Protein AF-A0A653EB43-F1 (afdb_monomer)

Secondary structure (DSSP, 8-state):
--B-HHHHHHHHHHHHHHHHHHHHHHHHHHHHHTTPPPPTTS--HHHHHHHHHHHHT----B---

Nearest PDB structures (foldseek):
  4w4k-assembly2_C  TM=5.546E-01  e=5.970E+00  Mycobacterium tuberculosis str. Erdman = ATCC 35801
  5n9j-assembly1_U  TM=4.269E-01  e=7.316E+00  Schizosaccharomyces pombe

Structure (mmCIF, N/CA/C/O backbone):
data_AF-A0A653EB43-F1
#
_entry.id   AF-A0A653EB43-F1
#
loop_
_atom_site.group_PDB
_atom_site.id
_atom_site.type_symbol
_atom_site.label_atom_id
_atom_site.label_alt_id
_atom_site.label_comp_id
_atom_site.label_asym_id
_atom_site.label_entity_id
_atom_site.label_seq_id
_atom_site.pdbx_PDB_ins_code
_atom_site.Cartn_x
_atom_site.Cartn_y
_atom_site.Cartn_z
_atom_site.occupancy
_atom_site.B_iso_or_equiv
_atom_site.auth_seq_id
_atom_site.auth_comp_id
_atom_site.auth_asym_id
_atom_site.auth_atom_id
_atom_site.pdbx_PDB_model_num
ATOM 1 N N . MET A 1 1 ? -21.922 10.574 20.332 1.00 50.81 1 MET A N 1
ATOM 2 C CA . MET A 1 1 ? -20.995 9.531 19.841 1.00 50.81 1 MET A CA 1
ATOM 3 C C . MET A 1 1 ? -19.636 9.873 20.401 1.00 50.81 1 MET A C 1
ATOM 5 O O . MET A 1 1 ? -19.092 10.879 19.978 1.00 50.81 1 MET A O 1
ATOM 9 N N . GLU A 1 2 ? -19.126 9.112 21.363 1.00 58.41 2 GLU A N 1
ATOM 10 C CA . GLU A 1 2 ? -17.783 9.347 21.899 1.00 58.41 2 GLU A CA 1
ATOM 11 C C . GLU A 1 2 ? -16.948 8.094 21.633 1.00 58.41 2 GLU A C 1
ATOM 13 O O . GLU A 1 2 ? -16.985 7.104 22.365 1.00 58.41 2 GLU A O 1
ATOM 18 N N . THR A 1 3 ? -16.334 8.083 20.451 1.00 62.59 3 THR A N 1
ATOM 19 C CA . THR A 1 3 ? -15.359 7.069 20.045 1.00 62.59 3 THR A CA 1
ATOM 20 C C . THR A 1 3 ? -14.141 7.202 20.945 1.00 62.59 3 THR A C 1
ATOM 22 O O . THR A 1 3 ? -13.779 8.313 21.340 1.00 62.59 3 THR A O 1
ATOM 25 N N . ASP A 1 4 ? -13.515 6.081 21.287 1.00 82.75 4 ASP A N 1
ATOM 26 C CA . ASP A 1 4 ? -12.256 6.147 22.004 1.00 82.75 4 ASP A CA 1
ATOM 27 C C . ASP A 1 4 ? -11.197 6.886 21.158 1.00 82.75 4 ASP A C 1
ATOM 29 O O . ASP A 1 4 ? -11.008 6.584 19.978 1.00 82.75 4 ASP A O 1
ATOM 33 N N . ALA A 1 5 ? -10.570 7.915 21.734 1.00 85.31 5 ALA A N 1
ATOM 34 C CA . ALA A 1 5 ? -9.718 8.842 20.987 1.00 85.31 5 ALA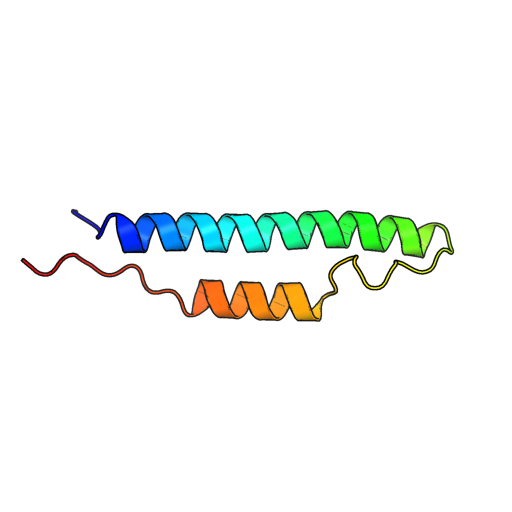 A CA 1
ATOM 35 C C . ALA A 1 5 ? -8.430 8.155 20.519 1.00 85.31 5 ALA A C 1
ATOM 37 O O . ALA A 1 5 ? -7.928 8.461 19.440 1.00 85.31 5 ALA A O 1
ATOM 38 N N . GLU A 1 6 ? -7.943 7.194 21.304 1.00 86.44 6 GLU A N 1
ATOM 39 C CA . GLU A 1 6 ? -6.795 6.359 20.966 1.00 86.44 6 GLU A CA 1
ATOM 40 C C . GLU A 1 6 ? -7.130 5.426 19.796 1.00 86.44 6 GLU A C 1
ATOM 42 O O . GLU A 1 6 ? -6.443 5.450 18.776 1.00 86.44 6 GLU A O 1
ATOM 47 N N . SER A 1 7 ? -8.258 4.708 19.867 1.00 87.94 7 SER A N 1
ATOM 48 C CA . SER A 1 7 ? -8.736 3.869 18.757 1.00 87.94 7 SER A CA 1
ATOM 49 C C . SER A 1 7 ? -8.968 4.661 17.458 1.00 87.94 7 SER A C 1
ATOM 51 O O . SER A 1 7 ? -8.688 4.163 16.362 1.00 87.94 7 SER A O 1
ATOM 53 N N . LEU A 1 8 ? -9.445 5.907 17.556 1.00 89.88 8 LEU A N 1
ATOM 54 C CA . LEU A 1 8 ? -9.586 6.798 16.402 1.00 89.88 8 LEU A CA 1
ATOM 55 C C . LEU A 1 8 ? -8.226 7.234 15.838 1.00 89.88 8 LEU A C 1
ATOM 57 O O . LEU A 1 8 ? -8.030 7.171 14.625 1.00 89.88 8 LEU A O 1
ATOM 61 N N . ALA A 1 9 ? -7.292 7.655 16.694 1.00 92.44 9 ALA A N 1
ATOM 62 C CA . ALA A 1 9 ? -5.949 8.047 16.271 1.00 92.44 9 ALA A CA 1
ATOM 63 C C . ALA A 1 9 ? -5.231 6.895 15.554 1.00 92.44 9 ALA A C 1
ATOM 65 O O . ALA A 1 9 ? -4.643 7.095 14.492 1.00 92.44 9 ALA A O 1
ATOM 66 N N . GLU A 1 10 ? -5.354 5.674 16.072 1.00 92.19 10 GLU A N 1
ATOM 67 C CA . GLU A 1 10 ? -4.808 4.477 15.436 1.00 92.19 10 GLU A CA 1
ATOM 68 C C . GLU A 1 10 ? -5.421 4.226 14.048 1.00 92.19 10 GLU A C 1
ATOM 70 O O . GLU A 1 10 ? -4.701 3.934 13.093 1.00 92.19 10 GLU A O 1
ATOM 75 N N . GLY A 1 11 ? -6.737 4.409 13.896 1.00 93.44 11 GLY A N 1
ATOM 76 C CA . GLY A 1 11 ? -7.404 4.286 12.596 1.00 93.44 11 GLY A CA 1
ATOM 77 C C . GLY A 1 11 ? -6.911 5.315 11.571 1.00 93.44 11 GLY A C 1
ATOM 78 O O . GLY A 1 11 ? -6.709 4.980 10.399 1.00 93.44 11 GLY A O 1
ATOM 79 N N . ILE A 1 12 ? -6.660 6.552 12.013 1.00 95.12 12 ILE A N 1
ATOM 80 C CA . ILE A 1 12 ? -6.084 7.611 11.171 1.00 95.12 12 ILE A CA 1
ATOM 81 C C . ILE A 1 12 ? -4.674 7.224 10.722 1.00 95.12 12 ILE A C 1
ATOM 83 O O . ILE A 1 12 ? -4.374 7.302 9.531 1.00 95.12 12 ILE A O 1
ATOM 87 N N . LEU A 1 13 ? -3.827 6.759 11.644 1.00 96.69 13 LEU A N 1
ATOM 88 C CA . LEU A 1 13 ? -2.457 6.351 11.327 1.00 96.69 13 LEU A CA 1
ATOM 89 C C . LEU A 1 13 ? -2.423 5.181 10.337 1.00 96.69 13 LEU A C 1
ATOM 91 O O . LEU A 1 13 ? -1.691 5.244 9.354 1.00 96.69 13 LEU A O 1
ATOM 95 N N . ARG A 1 14 ? -3.262 4.157 10.530 1.00 96.25 14 ARG A N 1
ATOM 96 C CA . ARG A 1 14 ? -3.372 3.021 9.595 1.00 96.25 14 ARG A CA 1
ATOM 97 C C . ARG A 1 14 ? -3.832 3.463 8.203 1.00 96.25 14 ARG A C 1
ATOM 99 O O . ARG A 1 14 ? -3.323 2.982 7.197 1.00 96.25 14 ARG A O 1
ATOM 106 N N . THR A 1 15 ? -4.765 4.411 8.132 1.00 96.88 15 THR A N 1
ATOM 107 C CA . THR A 1 15 ? -5.222 4.977 6.852 1.00 96.88 15 THR A CA 1
ATOM 108 C C . THR A 1 15 ? -4.111 5.771 6.156 1.00 96.88 15 THR A C 1
ATOM 110 O O . THR A 1 15 ? -3.950 5.680 4.935 1.00 96.88 15 THR A O 1
ATOM 113 N N . ALA A 1 16 ? -3.333 6.538 6.924 1.00 97.94 16 ALA A N 1
ATOM 114 C CA . ALA A 1 16 ? -2.190 7.287 6.412 1.00 97.94 16 ALA A CA 1
ATOM 115 C C . ALA A 1 16 ? -1.090 6.354 5.882 1.00 97.94 16 ALA A C 1
ATOM 117 O O . ALA A 1 16 ? -0.552 6.615 4.809 1.00 97.94 16 ALA A O 1
ATOM 118 N N . ASP A 1 17 ? -0.818 5.247 6.576 1.00 97.44 17 ASP A 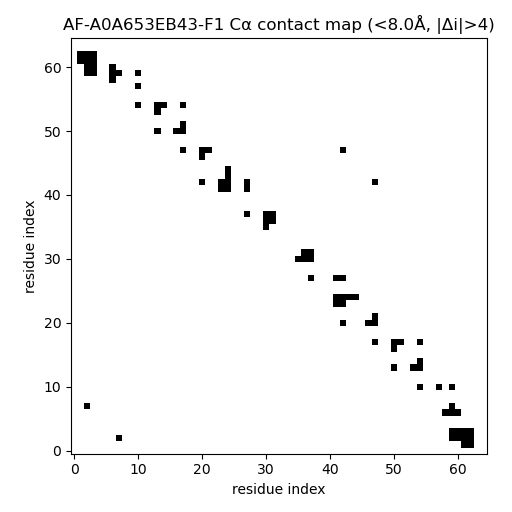N 1
ATOM 119 C CA . ASP A 1 17 ? 0.152 4.227 6.160 1.00 97.44 17 ASP A CA 1
ATOM 120 C C . ASP A 1 17 ? -0.229 3.598 4.809 1.00 97.44 17 ASP A C 1
ATOM 122 O O . ASP A 1 17 ? 0.542 3.646 3.851 1.00 97.44 17 ASP A O 1
ATOM 126 N N . VAL A 1 18 ? -1.482 3.144 4.668 1.00 97.88 18 VAL A N 1
ATOM 127 C CA . VAL A 1 18 ? -2.010 2.627 3.390 1.00 97.88 18 VAL A CA 1
ATOM 128 C C . VAL A 1 18 ? -1.905 3.665 2.268 1.00 97.88 18 VAL A C 1
ATOM 130 O O . VAL A 1 18 ? -1.568 3.326 1.134 1.00 97.88 18 VAL A O 1
ATOM 133 N N . SER A 1 19 ? -2.194 4.936 2.560 1.00 97.88 19 SER A N 1
ATOM 134 C CA . SER A 1 19 ? -2.111 6.012 1.563 1.00 97.88 19 SER A CA 1
ATOM 135 C C . SER A 1 19 ? -0.668 6.281 1.129 1.00 97.88 19 SER A C 1
ATOM 137 O O . SER A 1 19 ? -0.412 6.471 -0.058 1.00 97.88 19 SER A O 1
ATOM 139 N N . CYS A 1 20 ? 0.276 6.247 2.072 1.00 97.50 20 CYS A N 1
ATOM 140 C CA . CYS A 1 20 ? 1.703 6.388 1.801 1.00 97.50 20 CYS A CA 1
ATOM 141 C C . CYS A 1 20 ? 2.214 5.248 0.910 1.00 97.50 20 CYS A C 1
ATOM 143 O O . CYS A 1 20 ? 2.854 5.497 -0.110 1.00 97.50 20 CYS A O 1
ATOM 145 N N . LEU A 1 21 ? 1.864 4.001 1.242 1.00 97.94 21 LEU A N 1
ATOM 146 C CA . LEU A 1 21 ? 2.267 2.825 0.471 1.00 97.94 21 LEU A CA 1
ATOM 147 C C . LEU A 1 21 ? 1.747 2.873 -0.968 1.00 97.94 21 LEU A C 1
ATOM 149 O O . LEU A 1 21 ? 2.504 2.588 -1.889 1.00 97.94 21 LEU A O 1
ATOM 153 N N . LYS A 1 22 ? 0.502 3.315 -1.188 1.00 97.88 22 LYS A N 1
ATOM 154 C CA . LYS A 1 22 ? -0.032 3.521 -2.546 1.00 97.88 22 LYS A CA 1
ATOM 155 C C . LYS A 1 22 ? 0.807 4.508 -3.358 1.00 97.88 22 LYS A C 1
ATOM 157 O O . LYS A 1 22 ? 1.188 4.186 -4.477 1.00 97.88 22 LYS A O 1
ATOM 162 N N . ALA A 1 23 ? 1.141 5.663 -2.784 1.00 97.31 23 ALA A N 1
ATOM 163 C CA . ALA A 1 23 ? 1.967 6.661 -3.466 1.00 97.31 23 ALA A CA 1
ATOM 164 C C . ALA A 1 23 ? 3.381 6.132 -3.774 1.00 97.31 23 ALA A C 1
ATOM 166 O O . ALA A 1 23 ? 3.930 6.390 -4.841 1.00 97.31 23 ALA A O 1
ATOM 167 N N . LEU A 1 24 ? 3.972 5.351 -2.865 1.00 96.38 24 LEU A N 1
ATOM 168 C CA . LEU A 1 24 ? 5.284 4.741 -3.095 1.00 96.38 24 LEU A CA 1
ATOM 169 C C . LEU A 1 24 ? 5.256 3.674 -4.196 1.00 96.38 24 LEU A C 1
ATOM 171 O O . LEU A 1 24 ? 6.244 3.531 -4.916 1.00 96.38 24 LEU A O 1
ATOM 175 N N . LEU A 1 25 ? 4.141 2.959 -4.364 1.00 97.62 25 LEU A N 1
ATOM 176 C CA . LEU A 1 25 ? 3.973 2.022 -5.475 1.00 97.62 25 LEU A CA 1
ATOM 177 C C . LEU A 1 25 ? 3.829 2.727 -6.825 1.00 97.62 25 LEU A C 1
ATOM 179 O O . LEU A 1 25 ? 4.381 2.236 -7.802 1.00 97.62 25 LEU A O 1
ATOM 183 N N . GLU A 1 26 ? 3.200 3.902 -6.884 1.00 97.00 26 GLU A N 1
ATOM 184 C CA . GLU A 1 26 ? 3.193 4.713 -8.112 1.00 97.00 26 GLU A CA 1
ATOM 185 C C . GLU A 1 26 ? 4.623 5.107 -8.517 1.00 97.00 26 GLU A C 1
ATOM 187 O O . GLU A 1 26 ? 5.035 4.898 -9.658 1.00 97.00 26 GLU A O 1
ATOM 192 N N . VAL A 1 27 ? 5.437 5.567 -7.560 1.00 95.00 27 VAL A N 1
ATOM 193 C CA . VAL A 1 27 ? 6.862 5.868 -7.801 1.00 95.00 27 VAL A CA 1
ATOM 194 C C . VAL A 1 27 ? 7.636 4.617 -8.228 1.00 95.00 27 VAL A C 1
ATOM 196 O O . VAL A 1 27 ? 8.491 4.672 -9.114 1.00 95.00 27 VAL A O 1
ATOM 199 N N . ARG A 1 28 ? 7.352 3.465 -7.612 1.00 96.31 28 ARG A N 1
ATOM 200 C CA . ARG A 1 28 ? 7.954 2.182 -7.992 1.00 96.31 28 ARG A CA 1
ATOM 201 C C . ARG A 1 28 ? 7.655 1.840 -9.451 1.00 96.31 28 ARG A C 1
ATOM 203 O O . ARG A 1 28 ? 8.565 1.414 -10.163 1.00 96.31 28 ARG A O 1
ATOM 210 N N . ASP A 1 29 ? 6.412 2.020 -9.881 1.00 96.38 29 ASP A N 1
ATOM 211 C CA . ASP A 1 29 ? 5.980 1.732 -11.246 1.00 96.38 29 ASP A CA 1
ATOM 212 C C . ASP A 1 29 ? 6.670 2.657 -12.254 1.00 96.38 29 ASP A C 1
ATOM 214 O O . ASP A 1 29 ? 7.114 2.186 -13.301 1.00 96.38 29 ASP A O 1
ATOM 218 N N . GLU A 1 30 ? 6.876 3.934 -11.916 1.00 96.94 30 GLU A N 1
ATOM 219 C CA . GLU A 1 30 ? 7.670 4.861 -12.735 1.00 96.94 30 GLU A CA 1
ATOM 220 C C . GLU A 1 30 ? 9.132 4.407 -12.888 1.00 96.94 30 GLU A C 1
ATOM 222 O O . GLU A 1 30 ? 9.679 4.427 -13.994 1.00 96.94 30 GLU A O 1
ATOM 227 N N . ILE A 1 31 ? 9.765 3.940 -11.804 1.00 95.19 31 ILE A N 1
ATOM 228 C CA . ILE A 1 31 ? 11.139 3.405 -11.836 1.00 95.19 31 ILE A CA 1
ATOM 229 C C . ILE A 1 31 ? 11.221 2.188 -12.767 1.00 95.19 31 ILE A C 1
ATOM 231 O O . ILE A 1 31 ? 12.137 2.095 -13.590 1.00 95.19 31 ILE A O 1
ATOM 235 N N . VAL A 1 32 ? 10.265 1.261 -12.653 1.00 96.81 32 VAL A N 1
ATOM 236 C CA . VAL A 1 32 ? 10.204 0.063 -13.504 1.00 96.81 32 VAL A CA 1
ATOM 237 C C . VAL A 1 32 ? 9.952 0.442 -14.963 1.00 96.81 32 VAL A C 1
ATOM 239 O O . VAL A 1 32 ? 10.625 -0.079 -15.852 1.00 96.81 32 VAL A O 1
ATOM 242 N N . ALA A 1 33 ? 9.035 1.376 -15.224 1.00 97.25 33 ALA A N 1
ATOM 243 C CA . ALA A 1 33 ? 8.732 1.864 -16.567 1.00 97.25 33 ALA A CA 1
ATOM 244 C C . ALA A 1 33 ? 9.939 2.552 -17.229 1.00 97.25 33 ALA A C 1
ATOM 246 O O . ALA A 1 33 ? 10.121 2.443 -18.442 1.00 97.25 33 ALA A O 1
ATOM 247 N N . ALA A 1 34 ? 10.807 3.192 -16.440 1.00 97.06 34 ALA A N 1
ATOM 248 C CA . ALA A 1 34 ? 12.082 3.741 -16.899 1.00 97.06 34 ALA A CA 1
ATOM 249 C C . ALA A 1 34 ? 13.161 2.670 -17.187 1.00 97.06 34 ALA A C 1
ATOM 251 O O . ALA A 1 34 ? 14.267 3.006 -17.608 1.00 97.06 34 ALA A O 1
ATOM 252 N N . GLY A 1 35 ? 12.865 1.380 -16.980 1.00 97.38 35 GLY A N 1
ATOM 253 C CA . GLY A 1 35 ? 13.798 0.270 -17.195 1.00 97.38 35 GLY A CA 1
ATOM 254 C C . GLY A 1 35 ? 14.780 0.056 -16.041 1.00 97.38 35 GLY A C 1
ATOM 255 O O . GLY A 1 35 ? 15.777 -0.653 -16.199 1.00 97.38 35 GLY A O 1
ATOM 256 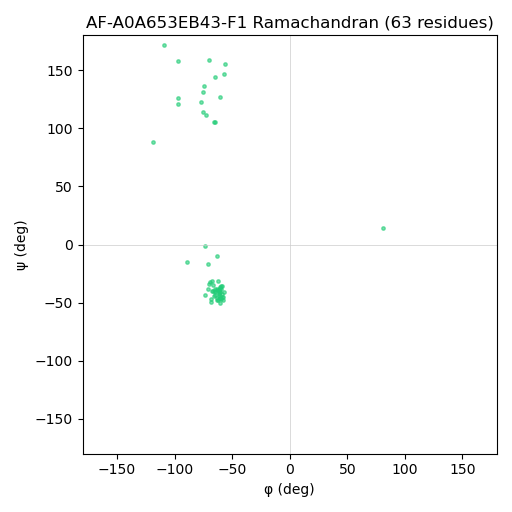N N . HIS A 1 36 ? 14.522 0.660 -14.881 1.00 96.44 36 HIS A N 1
ATOM 257 C CA . HIS A 1 36 ? 15.329 0.484 -13.681 1.00 96.44 36 HIS A CA 1
ATOM 258 C C . HIS A 1 36 ? 14.721 -0.566 -12.746 1.00 96.44 36 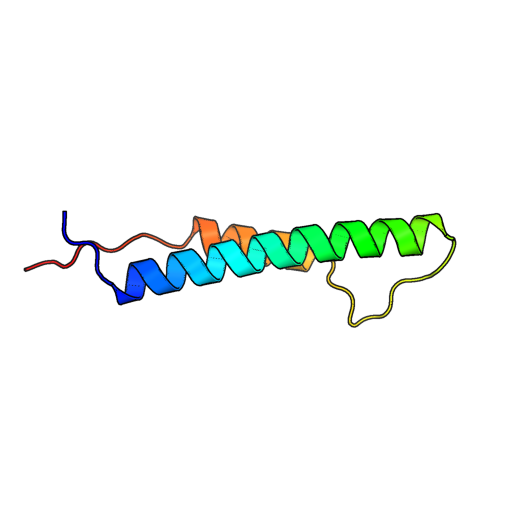HIS A C 1
ATOM 260 O O . HIS A 1 36 ? 13.533 -0.872 -12.787 1.00 96.44 36 HIS A O 1
ATOM 266 N N . THR A 1 37 ? 15.555 -1.132 -11.874 1.00 94.69 37 THR A N 1
ATOM 267 C CA . THR A 1 37 ? 15.093 -2.022 -10.802 1.00 94.69 37 THR A CA 1
ATOM 268 C C . THR A 1 37 ? 14.949 -1.213 -9.510 1.00 94.69 37 THR A C 1
ATOM 270 O O . THR A 1 37 ? 15.945 -0.633 -9.068 1.00 94.69 37 THR A O 1
ATOM 273 N N . PRO A 1 38 ? 13.749 -1.152 -8.898 1.00 93.06 38 PRO A N 1
ATOM 274 C CA . PRO A 1 38 ? 13.550 -0.501 -7.607 1.00 93.06 38 PRO A CA 1
ATOM 275 C C . PRO A 1 38 ? 14.460 -1.090 -6.527 1.00 93.06 38 PRO A C 1
ATOM 277 O O . PRO A 1 38 ? 14.756 -2.286 -6.529 1.00 93.06 38 PRO A O 1
ATOM 280 N N . SER A 1 39 ? 14.901 -0.250 -5.591 1.00 90.75 39 SER A N 1
ATOM 281 C CA . SER A 1 39 ? 15.711 -0.720 -4.467 1.00 90.75 39 SER A CA 1
ATOM 282 C C . SER A 1 39 ? 14.871 -1.565 -3.504 1.00 90.75 39 SER A C 1
ATOM 284 O O . SER A 1 39 ? 13.654 -1.412 -3.429 1.00 90.75 39 SER A O 1
ATOM 286 N N . ALA A 1 40 ? 15.529 -2.403 -2.698 1.00 88.38 40 ALA A N 1
ATOM 287 C CA . ALA A 1 40 ? 14.863 -3.201 -1.662 1.00 88.38 40 ALA A CA 1
ATOM 288 C C . ALA A 1 40 ? 14.193 -2.359 -0.554 1.00 88.38 40 ALA A C 1
ATOM 290 O O . ALA A 1 40 ? 13.489 -2.907 0.283 1.00 88.38 40 ALA A O 1
ATOM 291 N N . GLN A 1 41 ? 14.441 -1.045 -0.519 1.00 87.81 41 GLN A N 1
ATOM 292 C CA . GLN A 1 41 ? 13.792 -0.121 0.415 1.00 87.81 41 GLN A CA 1
ATOM 293 C C . GLN A 1 41 ? 12.481 0.448 -0.140 1.00 87.81 41 GLN A C 1
ATOM 295 O O . GLN A 1 41 ? 11.717 1.036 0.620 1.00 87.81 41 GLN A O 1
ATOM 300 N N . VAL A 1 42 ? 12.227 0.314 -1.448 1.00 89.38 42 VAL A N 1
ATOM 301 C CA . VAL A 1 42 ? 10.954 0.720 -2.049 1.00 89.38 42 VAL A CA 1
ATOM 302 C C . VAL A 1 42 ? 9.919 -0.358 -1.723 1.00 89.38 42 VAL A C 1
ATOM 304 O O . VAL A 1 42 ? 10.150 -1.518 -2.078 1.00 89.38 42 VAL A O 1
ATOM 307 N N . PRO A 1 43 ? 8.794 -0.003 -1.075 1.00 94.75 43 PRO A N 1
ATOM 308 C CA . PRO A 1 43 ? 7.756 -0.963 -0.734 1.00 94.75 43 PRO A CA 1
ATOM 309 C C . PRO A 1 43 ? 7.220 -1.725 -1.941 1.00 94.75 43 PRO A C 1
ATOM 311 O O . PRO A 1 43 ? 7.272 -1.271 -3.086 1.00 94.75 43 PRO A O 1
ATOM 314 N N . THR A 1 44 ? 6.687 -2.900 -1.658 1.00 96.06 44 THR A N 1
ATOM 315 C CA . THR A 1 44 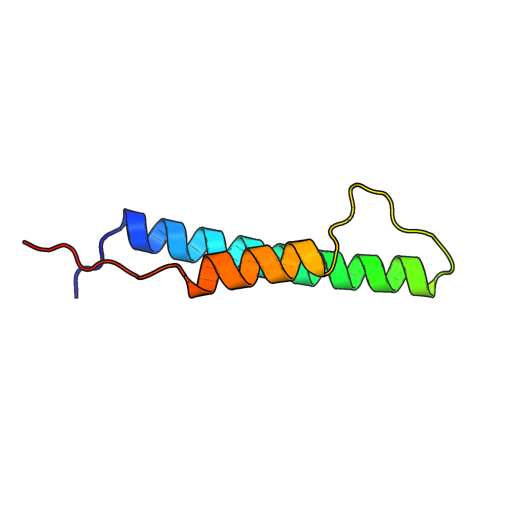? 6.106 -3.825 -2.624 1.00 96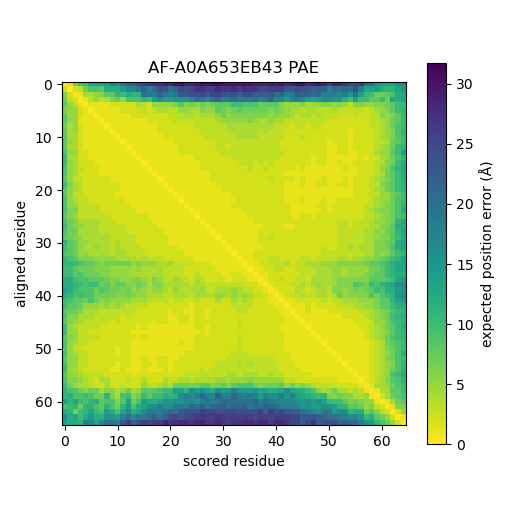.06 44 THR A CA 1
ATOM 316 C C . THR A 1 44 ? 4.588 -3.886 -2.490 1.00 96.06 44 THR A C 1
ATOM 318 O O . THR A 1 44 ? 3.995 -3.312 -1.575 1.00 96.06 44 THR A O 1
ATOM 321 N N . VAL A 1 45 ? 3.942 -4.571 -3.436 1.00 96.44 45 VAL A N 1
ATOM 322 C CA . VAL A 1 45 ? 2.494 -4.813 -3.379 1.00 96.44 45 VAL A CA 1
ATOM 323 C C . VAL A 1 45 ? 2.133 -5.594 -2.112 1.00 96.44 45 VAL A C 1
ATOM 325 O O . VAL A 1 45 ? 1.160 -5.240 -1.455 1.00 96.44 45 VAL A O 1
ATOM 328 N N . ASP A 1 46 ? 2.968 -6.552 -1.706 1.00 96.88 46 ASP A N 1
ATOM 329 C CA . ASP A 1 46 ? 2.773 -7.348 -0.489 1.00 96.88 46 ASP A CA 1
ATOM 330 C C . ASP A 1 46 ? 2.749 -6.467 0.776 1.00 96.88 46 ASP A C 1
ATOM 332 O O . ASP A 1 46 ? 1.945 -6.687 1.685 1.00 96.88 46 ASP A O 1
ATOM 336 N N . ASP A 1 47 ? 3.581 -5.418 0.828 1.00 97.00 47 ASP A N 1
ATOM 337 C CA . ASP A 1 47 ? 3.581 -4.456 1.939 1.00 97.00 47 ASP A CA 1
ATOM 338 C C . ASP A 1 47 ? 2.262 -3.671 2.002 1.00 97.00 47 ASP A C 1
ATOM 340 O O . ASP A 1 47 ? 1.708 -3.451 3.086 1.00 97.00 47 ASP A O 1
ATOM 344 N N . LEU A 1 48 ? 1.728 -3.275 0.839 1.00 97.50 48 LEU A N 1
ATOM 345 C CA . LEU A 1 48 ? 0.433 -2.603 0.744 1.00 97.50 48 LEU A CA 1
ATOM 346 C C . LEU A 1 48 ? -0.713 -3.532 1.160 1.00 97.50 48 LEU A C 1
ATOM 348 O O . LEU A 1 48 ? -1.592 -3.105 1.910 1.00 97.50 48 LEU A O 1
ATOM 352 N N . GLU A 1 49 ? -0.713 -4.784 0.707 1.00 97.50 49 GLU A N 1
ATOM 353 C CA . GLU A 1 49 ? -1.728 -5.771 1.088 1.00 97.50 49 GLU A CA 1
ATOM 354 C C . GLU A 1 49 ? -1.740 -5.986 2.604 1.00 97.50 49 GLU A C 1
ATOM 356 O O . GLU A 1 49 ? -2.788 -5.849 3.240 1.00 97.50 49 GLU A O 1
ATOM 361 N N . ALA A 1 50 ? -0.567 -6.174 3.215 1.00 97.44 50 ALA A N 1
ATOM 362 C CA . ALA A 1 50 ? -0.442 -6.315 4.662 1.00 97.44 50 ALA A CA 1
ATOM 363 C C . ALA A 1 50 ? -0.949 -5.076 5.429 1.00 97.44 50 ALA A C 1
ATOM 365 O O . ALA A 1 50 ? -1.542 -5.201 6.506 1.00 97.44 50 ALA A O 1
ATOM 366 N N . ALA A 1 51 ? -0.731 -3.866 4.906 1.00 96.94 51 ALA A N 1
ATOM 367 C CA . ALA A 1 51 ? -1.246 -2.637 5.509 1.00 96.94 51 ALA A CA 1
ATOM 368 C C . ALA A 1 51 ? -2.772 -2.503 5.364 1.00 96.94 51 ALA A C 1
ATOM 370 O O . ALA A 1 51 ? -3.450 -2.078 6.305 1.00 96.94 51 ALA A O 1
ATOM 371 N N . ILE A 1 52 ? -3.334 -2.910 4.222 1.00 96.69 52 ILE A N 1
ATOM 372 C CA . ILE A 1 52 ? -4.785 -2.939 3.997 1.00 96.69 52 ILE A CA 1
ATOM 373 C C . ILE A 1 52 ? -5.450 -3.927 4.955 1.00 96.69 52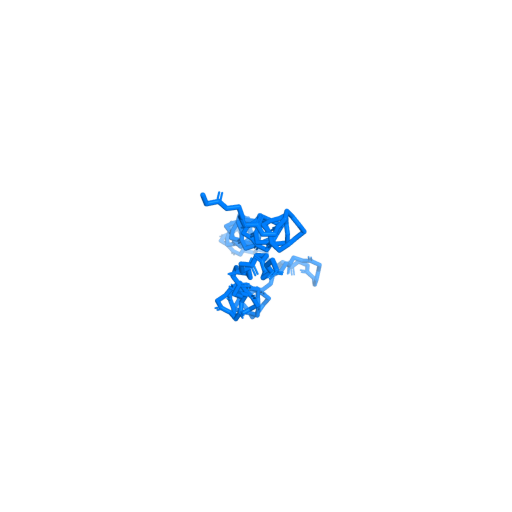 ILE A C 1
ATOM 375 O O . ILE A 1 52 ? -6.431 -3.568 5.604 1.00 96.69 52 ILE A O 1
ATOM 379 N N . GLU A 1 53 ? -4.905 -5.133 5.111 1.00 96.44 53 GLU A N 1
ATOM 380 C CA . GLU A 1 53 ? -5.420 -6.120 6.065 1.00 96.44 53 GLU A CA 1
ATOM 381 C C . GLU A 1 53 ? -5.420 -5.576 7.496 1.00 96.44 53 GLU A C 1
ATOM 383 O O . GLU A 1 53 ? -6.423 -5.657 8.207 1.00 96.44 53 GLU A O 1
ATOM 388 N N . LYS A 1 54 ? -4.319 -4.937 7.902 1.00 94.50 54 LYS A N 1
ATOM 389 C CA . LYS A 1 54 ? -4.184 -4.263 9.199 1.00 94.50 54 LYS A CA 1
ATOM 390 C C . LYS A 1 54 ? -5.206 -3.147 9.404 1.00 94.50 54 LYS A C 1
ATOM 392 O O . LYS A 1 54 ? -5.624 -2.928 10.541 1.00 94.50 54 LYS A O 1
ATOM 397 N N . LEU A 1 55 ? -5.564 -2.409 8.357 1.00 93.75 55 LEU A N 1
ATOM 398 C CA . LEU A 1 55 ? -6.589 -1.369 8.420 1.00 93.7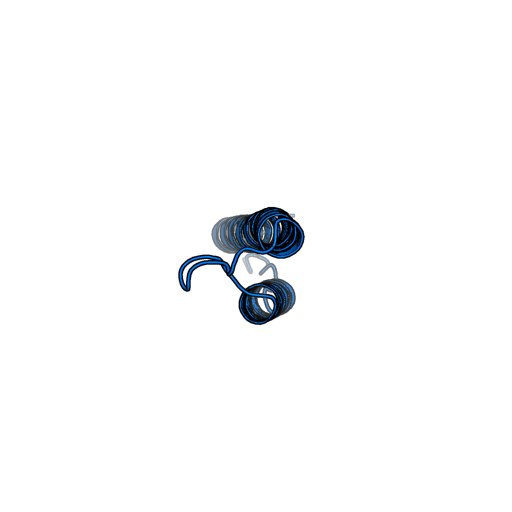5 55 LEU A CA 1
ATOM 399 C C . LEU A 1 55 ? -7.994 -1.981 8.503 1.00 93.75 55 LEU A C 1
ATOM 401 O O . LEU A 1 55 ? -8.793 -1.541 9.322 1.00 93.75 55 LEU A O 1
ATOM 405 N N . LEU A 1 56 ? -8.286 -3.012 7.708 1.00 91.38 56 LEU A N 1
ATOM 406 C CA . LEU A 1 56 ? -9.586 -3.694 7.704 1.00 91.38 56 LEU A CA 1
ATOM 407 C C . LEU A 1 56 ? -9.861 -4.443 9.011 1.00 91.38 56 LEU A C 1
ATOM 409 O O . LEU A 1 56 ? -10.999 -4.488 9.474 1.00 91.38 56 LEU A O 1
ATOM 413 N N . ALA A 1 57 ? -8.822 -5.009 9.624 1.00 91.81 57 ALA A N 1
ATOM 414 C CA . ALA A 1 57 ? -8.916 -5.652 10.928 1.00 91.81 57 ALA A CA 1
ATOM 415 C C . ALA A 1 57 ? -9.118 -4.647 12.079 1.00 91.81 57 ALA A C 1
ATOM 417 O O . ALA A 1 57 ? -9.521 -5.046 13.175 1.00 91.81 57 ALA A O 1
ATOM 418 N N . HIS A 1 58 ? -8.846 -3.353 11.859 1.00 88.75 58 HIS A N 1
ATOM 419 C CA . HIS A 1 58 ? -8.990 -2.326 12.887 1.00 88.75 58 HIS A CA 1
ATOM 420 C C . HIS A 1 58 ? -10.461 -1.984 13.124 1.00 88.75 58 HIS A C 1
ATOM 422 O O . HIS A 1 58 ? -11.136 -1.404 12.275 1.00 88.75 58 HIS A O 1
ATOM 428 N N . GLN A 1 59 ? -10.962 -2.306 14.315 1.00 77.81 59 GLN A N 1
ATOM 429 C CA . GLN A 1 59 ? -12.303 -1.920 14.743 1.00 77.81 59 GLN A CA 1
ATOM 430 C C . GLN A 1 59 ? -12.238 -0.657 15.598 1.00 77.81 59 GLN A C 1
ATOM 432 O O . GLN A 1 59 ? -11.558 -0.631 16.625 1.00 77.81 59 GLN A O 1
ATOM 437 N N . LEU A 1 60 ? -13.009 0.367 15.221 1.00 75.06 60 LEU A N 1
ATOM 438 C CA . LEU A 1 60 ? -13.206 1.548 16.060 1.00 75.06 60 LEU A CA 1
ATOM 439 C C . LEU A 1 60 ? -13.954 1.134 17.329 1.00 75.06 60 LEU A C 1
ATOM 441 O O . LEU A 1 60 ? -15.158 0.860 17.301 1.00 75.06 60 LEU A O 1
ATOM 445 N N . ARG A 1 61 ? -13.239 1.067 18.454 1.00 65.25 61 ARG A N 1
ATOM 446 C CA . ARG A 1 61 ? -13.850 0.717 19.734 1.00 65.25 61 ARG A CA 1
ATOM 447 C C . ARG A 1 61 ? -14.640 1.904 20.264 1.00 65.25 61 ARG A C 1
ATOM 449 O O . ARG A 1 61 ? -14.170 3.042 20.330 1.00 65.25 61 ARG A O 1
ATOM 456 N N . ARG A 1 62 ? -15.874 1.621 20.673 1.00 61.84 62 ARG A N 1
ATOM 457 C CA . ARG A 1 62 ? -16.672 2.561 21.454 1.00 61.84 62 ARG A CA 1
ATOM 458 C C . ARG A 1 62 ? -16.118 2.575 22.875 1.00 61.84 62 ARG A C 1
ATOM 460 O O . ARG A 1 62 ? -15.841 1.511 23.426 1.00 61.84 62 ARG A O 1
ATOM 467 N N . ARG A 1 63 ? -15.982 3.757 23.476 1.00 63.06 63 ARG A N 1
ATOM 468 C CA . ARG A 1 63 ? -15.687 3.864 24.906 1.00 63.06 63 ARG A CA 1
ATOM 469 C C . ARG A 1 63 ? -16.897 3.300 25.661 1.00 63.06 63 ARG A C 1
ATOM 471 O O . ARG A 1 63 ? -17.961 3.914 25.646 1.00 63.06 63 ARG A O 1
ATOM 478 N N . ASN A 1 64 ? -16.775 2.098 26.225 1.00 59.19 64 ASN A N 1
ATOM 479 C CA . ASN A 1 64 ? -17.784 1.579 27.146 1.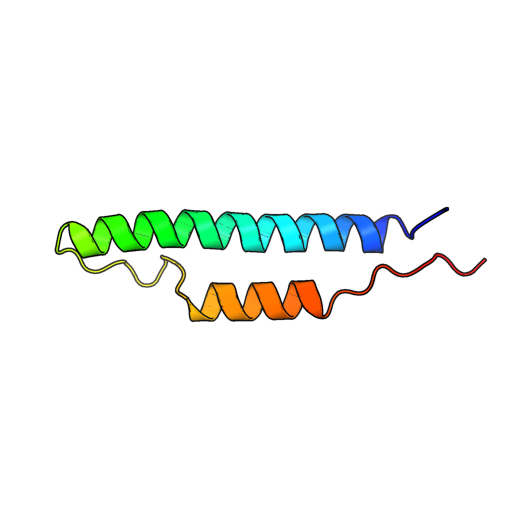00 59.19 64 ASN A CA 1
ATOM 480 C C . ASN A 1 64 ? -17.636 2.361 28.455 1.00 59.19 64 ASN A C 1
ATOM 482 O O . ASN A 1 64 ? -16.601 2.267 29.110 1.00 59.19 64 ASN A O 1
ATOM 486 N N . SER A 1 65 ? -18.643 3.185 28.742 1.00 55.94 65 SER A N 1
ATOM 487 C CA . SER A 1 65 ? -18.856 3.885 30.013 1.00 55.94 65 SER A CA 1
ATOM 488 C C . SER A 1 65 ? -19.144 2.919 31.150 1.00 55.94 65 SER A C 1
ATOM 490 O O . SER A 1 65 ? -19.938 1.984 30.883 1.00 55.94 65 SER A O 1
#

Sequence (65 aa):
METDAESLAEGILRTADVSCLKALLEVRDEIVAAGHTPSAQVPTVDDLEAAIEKLLAHQLRRRNS

Mean predicted aligned error: 5.32 Å

InterPro domains:
  IPR024426 Protein of unknown function DUF2694 [PF10904] (1-61)

Foldseek 3Di:
DDFDPVLVVVLVVLVVQLVVLVVLVVVCVVCVVVVHHDDPPRDDPVSNVVSVVVNVPRDGDHPDD

Radius of gyration: 15.99 Å; Cα contacts (8 Å, |Δi|>4): 46; chains: 1; bounding box: 37×17×47 Å

pLDDT: mean 89.7, std 12.27, range [50.81, 97.94]

Organism: NCBI:txid486698

Solvent-accessible surface area (backbone atoms only — not comparable to full-atom values): 3813 Å² total; per-residue (Å²): 138,68,63,30,67,64,45,48,50,52,52,50,51,39,51,50,51,40,52,50,43,52,55,47,42,54,55,43,50,52,39,44,74,72,75,45,80,70,56,94,84,56,70,52,71,68,55,40,51,55,36,46,52,57,42,72,71,56,70,78,46,66,57,82,127